Protein AF-A0A173S9I0-F1 (afdb_monomer)

Nearest PDB structures (foldseek):
  3tqy-assembly1_D  TM=3.909E-01  e=3.132E-01  Coxiella burnetii
  5ly5-assembly1_A-2  TM=3.278E-01  e=1.111E-01  Pyrobaculum calidifontis
  6uwr-assembly1_A  TM=1.307E-01  e=4.535E+00  Clostridioides difficile

Mean predicted aligned error: 11.11 Å

Organism: NCBI:txid88431

Structure (mmCIF, N/CA/C/O backbone):
data_AF-A0A173S9I0-F1
#
_entry.id   AF-A0A173S9I0-F1
#
loop_
_atom_site.group_PDB
_atom_site.id
_atom_site.type_symbol
_atom_site.label_atom_id
_atom_site.label_alt_id
_atom_site.label_comp_id
_atom_site.label_asym_id
_atom_site.label_entity_id
_atom_site.label_seq_id
_atom_site.pdbx_PDB_ins_code
_atom_site.Cartn_x
_atom_site.Cartn_y
_atom_site.Cartn_z
_atom_site.occupancy
_atom_site.B_iso_or_equiv
_atom_site.auth_seq_id
_atom_site.auth_comp_id
_atom_site.auth_asym_id
_atom_site.auth_atom_id
_atom_site.pdbx_PDB_model_num
ATOM 1 N N . MET A 1 1 ? -26.833 41.865 70.085 1.00 48.16 1 MET A N 1
ATOM 2 C CA . MET A 1 1 ? -27.370 41.040 68.977 1.00 48.16 1 MET A CA 1
ATOM 3 C C . MET A 1 1 ? -26.954 41.579 67.597 1.00 48.16 1 MET A C 1
ATOM 5 O O . MET A 1 1 ? -27.793 41.794 66.741 1.00 48.16 1 MET A O 1
ATOM 9 N N . LYS A 1 2 ? -25.654 41.830 67.365 1.00 44.09 2 LYS A N 1
ATOM 10 C CA . LYS A 1 2 ? -25.127 42.339 66.074 1.00 44.09 2 LYS A CA 1
ATOM 11 C C . LYS A 1 2 ? -23.978 41.493 65.502 1.00 44.09 2 LYS A C 1
ATOM 13 O O . LYS A 1 2 ? -23.526 41.752 64.401 1.00 44.09 2 LYS A O 1
ATOM 18 N N . LYS A 1 3 ? -23.524 40.472 66.244 1.00 41.34 3 LYS A N 1
ATOM 19 C CA . LYS A 1 3 ? -22.392 39.608 65.867 1.00 41.34 3 LYS A CA 1
ATOM 20 C C . LYS A 1 3 ? -22.813 38.243 65.298 1.00 41.34 3 LYS A C 1
ATOM 22 O O . LYS A 1 3 ? -21.998 37.582 64.679 1.00 41.34 3 LYS A O 1
ATOM 27 N N . ILE A 1 4 ? -24.079 37.844 65.476 1.00 53.06 4 ILE A N 1
ATOM 28 C CA . ILE A 1 4 ? -24.600 36.540 65.017 1.00 53.06 4 ILE A CA 1
ATOM 29 C C . ILE A 1 4 ? -25.140 36.626 63.576 1.00 53.06 4 ILE A C 1
ATOM 31 O O . ILE A 1 4 ? -25.089 35.651 62.838 1.00 53.06 4 ILE A O 1
ATOM 35 N N . ILE A 1 5 ? -25.571 37.814 63.131 1.00 52.12 5 ILE A N 1
ATOM 36 C CA . ILE A 1 5 ? -26.156 38.014 61.792 1.00 52.12 5 ILE A CA 1
ATOM 37 C C . ILE A 1 5 ? -25.090 37.924 60.680 1.00 52.12 5 ILE A C 1
ATOM 39 O O . ILE A 1 5 ? -25.388 37.435 59.596 1.00 52.12 5 ILE A O 1
ATOM 43 N N . CYS A 1 6 ? -23.829 38.294 60.950 1.00 46.66 6 CYS A N 1
ATOM 44 C CA . CYS A 1 6 ? -22.748 38.177 59.957 1.00 46.66 6 CYS A CA 1
ATOM 45 C C . CYS A 1 6 ? -22.329 36.731 59.651 1.00 46.66 6 CYS A C 1
ATOM 47 O O . CYS A 1 6 ? -21.789 36.482 58.580 1.00 46.66 6 CYS A O 1
ATOM 49 N N . LEU A 1 7 ? -22.562 35.782 60.563 1.00 49.12 7 LEU A N 1
ATOM 50 C CA . LEU A 1 7 ? -22.117 34.394 60.387 1.00 49.12 7 LEU A CA 1
ATOM 51 C C . LEU A 1 7 ? -23.042 33.581 59.473 1.00 49.12 7 LEU A C 1
ATOM 53 O O . LEU A 1 7 ? -22.592 32.627 58.854 1.00 49.12 7 LEU A O 1
ATOM 57 N N . ILE A 1 8 ? -24.308 33.983 59.339 1.00 53.00 8 ILE A N 1
ATOM 58 C CA . ILE A 1 8 ? -25.287 33.289 58.488 1.00 53.00 8 ILE A CA 1
ATOM 59 C C . ILE A 1 8 ? -25.140 33.722 57.016 1.00 53.00 8 ILE A C 1
ATOM 61 O O . ILE A 1 8 ? -25.330 32.914 56.113 1.00 53.00 8 ILE A O 1
ATOM 65 N N . LEU A 1 9 ? -24.712 34.965 56.764 1.00 49.78 9 LEU A N 1
ATOM 66 C CA . LEU A 1 9 ? -24.466 35.495 55.414 1.00 49.78 9 LEU A CA 1
ATOM 67 C C . LEU A 1 9 ? -23.198 34.936 54.749 1.00 49.78 9 LEU A C 1
ATOM 69 O O . LEU A 1 9 ? -23.117 34.932 53.525 1.00 49.78 9 LEU A O 1
ATOM 73 N N . LEU A 1 10 ? -22.233 34.427 55.524 1.00 49.97 10 LEU A N 1
ATOM 74 C CA . LEU A 1 10 ? -20.994 33.862 54.976 1.00 49.97 10 LEU A CA 1
ATOM 75 C C . LEU A 1 10 ? -21.151 32.410 54.476 1.00 49.97 10 LEU A C 1
ATOM 77 O O . LEU A 1 10 ? -20.307 31.929 53.727 1.00 49.97 10 LEU A O 1
ATOM 81 N N . CYS A 1 11 ? -22.230 31.717 54.859 1.00 47.91 11 CYS A N 1
ATOM 82 C CA . CYS A 1 11 ? -22.460 30.314 54.493 1.00 47.91 11 CYS A CA 1
ATOM 83 C C . CYS A 1 11 ? -23.139 30.119 53.127 1.00 47.91 11 CYS A C 1
ATOM 85 O O . CYS A 1 11 ? -23.135 29.009 52.607 1.00 47.91 11 CYS A O 1
ATOM 87 N N . ILE A 1 12 ? -23.711 31.169 52.528 1.00 53.19 12 ILE A N 1
ATOM 88 C CA . ILE A 1 12 ? -24.488 31.063 51.276 1.00 53.19 12 ILE A CA 1
ATOM 89 C C . ILE A 1 12 ? -23.574 31.150 50.033 1.00 53.19 12 ILE A C 1
ATOM 91 O O . ILE A 1 12 ? -23.978 30.795 48.932 1.00 53.19 12 ILE A O 1
ATOM 95 N N . CYS A 1 13 ? -22.306 31.546 50.197 1.00 48.56 13 CYS A N 1
ATOM 96 C CA . CYS A 1 13 ? -21.339 31.636 49.095 1.00 48.56 13 CYS A CA 1
ATOM 97 C C . CYS A 1 13 ? -20.591 30.322 48.792 1.00 48.56 13 CYS A C 1
ATOM 99 O O . CYS A 1 13 ? -19.754 30.308 47.896 1.00 48.56 13 CYS A O 1
ATOM 101 N N . LEU A 1 14 ? -20.849 29.233 49.528 1.00 50.66 14 LEU A N 1
ATOM 102 C CA . LEU A 1 14 ? -20.134 27.954 49.362 1.00 50.66 14 LEU A CA 1
ATOM 103 C C . LEU A 1 14 ? -20.943 26.869 48.632 1.00 50.66 14 LEU A C 1
ATOM 105 O O . LEU A 1 14 ? -20.434 25.778 48.399 1.00 50.66 14 LEU A O 1
ATOM 109 N N . THR A 1 15 ? -22.179 27.156 48.224 1.00 57.00 15 THR A N 1
ATOM 110 C CA . THR A 1 15 ? -23.001 26.249 47.409 1.00 57.00 15 THR A CA 1
ATOM 111 C C . THR A 1 15 ? -23.154 26.829 46.009 1.00 57.00 15 THR A C 1
ATOM 113 O O . THR A 1 15 ? -24.183 27.413 45.681 1.00 57.00 15 THR A O 1
ATOM 116 N N . GLY A 1 16 ? -22.108 26.746 45.191 1.00 52.28 16 GLY A N 1
ATOM 117 C CA . GLY A 1 16 ? -22.142 27.396 43.882 1.00 52.28 16 GLY A CA 1
ATOM 118 C C . GLY A 1 16 ? -20.982 27.053 42.966 1.00 52.28 16 GLY A C 1
ATOM 119 O O . GLY A 1 16 ? -20.367 27.963 42.440 1.00 52.28 16 GLY A O 1
ATOM 120 N N . CYS A 1 17 ? -20.675 25.765 42.842 1.00 53.25 17 CYS A N 1
ATOM 121 C CA . CYS A 1 17 ? -20.200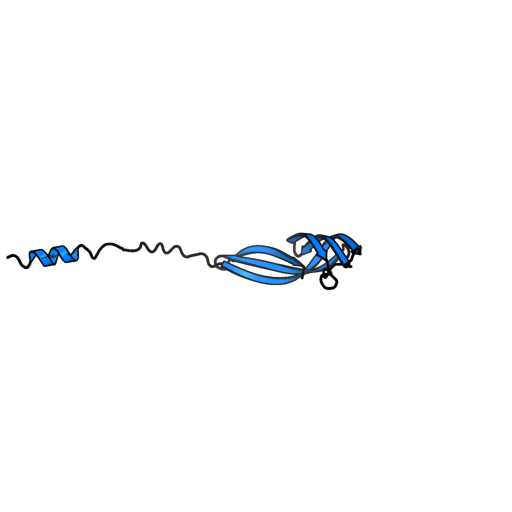 25.100 41.624 1.00 53.25 17 CYS A CA 1
ATOM 122 C C . CYS A 1 17 ? -20.196 23.606 41.955 1.00 53.25 17 CYS A C 1
ATOM 124 O O . CYS A 1 17 ? -19.162 23.006 42.229 1.00 53.25 17 CYS A O 1
ATOM 126 N N . ALA A 1 18 ? -21.386 23.002 42.010 1.00 45.97 18 ALA A N 1
ATOM 127 C CA . ALA A 1 18 ? -21.437 21.602 41.636 1.00 45.97 18 ALA A CA 1
ATOM 128 C C . ALA A 1 18 ? -21.133 21.619 40.140 1.00 45.97 18 ALA A C 1
ATOM 130 O O . ALA A 1 18 ? -22.017 21.940 39.346 1.00 45.97 18 ALA A O 1
ATOM 131 N N . ASP A 1 19 ? -19.870 21.384 39.777 1.00 47.03 19 ASP A N 1
ATOM 132 C CA . ASP A 1 19 ? -19.564 20.952 38.424 1.00 47.03 19 ASP A CA 1
ATOM 133 C C . ASP A 1 19 ? -20.490 19.771 38.184 1.00 47.03 19 ASP A C 1
ATOM 135 O O . ASP A 1 19 ? -20.414 18.736 38.857 1.00 47.03 19 ASP A O 1
ATOM 139 N N . SER A 1 20 ? -21.450 19.967 37.288 1.00 52.09 20 SER A N 1
ATOM 140 C CA . SER A 1 20 ? -22.153 18.865 36.678 1.00 52.09 20 SER A CA 1
ATOM 141 C C . SER A 1 20 ? -21.078 18.072 35.951 1.00 52.09 20 SER A C 1
ATOM 143 O O . SER A 1 20 ? -20.798 18.324 34.781 1.00 52.09 20 SER A O 1
ATOM 145 N N . ASN A 1 21 ? -20.439 17.145 36.664 1.00 48.25 21 ASN A N 1
ATOM 146 C CA . ASN A 1 21 ? -19.705 16.054 36.066 1.00 48.25 21 ASN A CA 1
ATOM 147 C C . ASN A 1 21 ? -20.757 15.249 35.313 1.00 48.25 21 ASN A C 1
ATOM 149 O O . ASN A 1 21 ? -21.301 14.268 35.823 1.00 48.25 21 ASN A O 1
ATOM 153 N N . SER A 1 22 ? -21.073 15.703 34.100 1.00 52.16 22 SER A N 1
ATOM 154 C CA . SER A 1 22 ? -21.554 14.835 33.052 1.00 52.16 22 SER A CA 1
ATOM 155 C C . SER A 1 22 ? -20.470 13.777 32.925 1.00 52.16 22 SER A C 1
ATOM 157 O O . SER A 1 22 ? -19.438 13.972 32.285 1.00 52.16 22 SER A O 1
ATOM 159 N N . THR A 1 23 ? -20.663 12.671 33.630 1.00 56.41 23 THR A N 1
ATOM 160 C CA . THR A 1 23 ? -19.920 11.434 33.435 1.00 56.41 23 THR A CA 1
ATOM 161 C C . THR A 1 23 ? -20.418 10.844 32.122 1.00 56.41 23 THR A C 1
ATOM 163 O O . THR A 1 23 ? -20.959 9.747 32.067 1.00 56.41 23 THR A O 1
ATOM 166 N N . GLU A 1 24 ? -20.278 11.606 31.035 1.00 60.25 24 GLU A N 1
ATOM 167 C CA . GLU A 1 24 ? -20.249 11.004 29.721 1.00 60.25 24 GLU A CA 1
ATOM 168 C C . GLU A 1 24 ? -18.983 10.168 29.726 1.00 60.25 24 GLU A C 1
ATOM 170 O O . GLU A 1 24 ? -17.861 10.673 29.812 1.00 60.25 24 GLU A O 1
ATOM 175 N N . THR A 1 25 ? -19.190 8.860 29.802 1.00 73.56 25 THR A N 1
ATOM 176 C CA . THR A 1 25 ? -18.105 7.898 29.714 1.00 73.56 25 THR A CA 1
ATOM 177 C C . THR A 1 25 ? -17.535 8.104 28.320 1.00 73.56 25 THR A C 1
ATOM 179 O O . THR A 1 25 ? -18.207 7.796 27.342 1.00 73.56 25 THR A O 1
ATOM 182 N N . ARG A 1 26 ? -16.375 8.763 28.213 1.00 80.62 26 ARG A N 1
ATOM 183 C CA . ARG A 1 26 ? -15.743 8.989 26.914 1.00 80.62 26 ARG A CA 1
ATOM 184 C C . ARG A 1 26 ? -15.461 7.633 26.298 1.00 80.62 26 ARG A C 1
ATOM 186 O O . ARG A 1 26 ? -14.902 6.771 26.974 1.00 80.62 26 ARG A O 1
ATOM 193 N N . ASP A 1 27 ? -15.835 7.483 25.037 1.00 89.19 27 ASP A N 1
ATOM 194 C CA . ASP A 1 27 ? -15.544 6.266 24.305 1.00 89.19 27 ASP A CA 1
ATOM 195 C C . ASP A 1 27 ? -14.028 6.014 24.284 1.00 89.19 27 ASP A C 1
ATOM 197 O O . ASP A 1 27 ? -13.233 6.897 23.946 1.00 89.19 27 ASP A O 1
ATOM 201 N N . GLU A 1 28 ? -13.621 4.803 24.654 1.00 93.81 28 GLU A N 1
ATOM 202 C CA . GLU A 1 28 ? -12.240 4.350 24.545 1.00 93.81 28 GLU A CA 1
ATOM 203 C C . GLU A 1 28 ? -11.957 3.979 23.087 1.00 93.81 28 GLU A C 1
ATOM 205 O O . GLU A 1 28 ? -12.545 3.035 22.557 1.00 93.81 28 GLU A O 1
ATOM 210 N N . ILE A 1 29 ? -11.055 4.714 22.433 1.00 96.25 29 ILE A N 1
ATOM 211 C CA . ILE A 1 29 ? -10.631 4.448 21.053 1.00 96.25 29 ILE A CA 1
ATOM 212 C C . ILE A 1 29 ? -9.265 3.761 21.072 1.00 96.25 29 ILE A C 1
ATOM 214 O O . ILE A 1 29 ? -8.319 4.278 21.666 1.00 96.25 29 ILE A O 1
ATOM 218 N N . ARG A 1 30 ? -9.147 2.629 20.375 1.00 97.81 30 ARG A N 1
ATOM 219 C CA . ARG A 1 30 ? -7.892 1.883 20.199 1.00 97.81 30 ARG A CA 1
ATOM 220 C C . ARG A 1 30 ? -7.701 1.504 18.733 1.00 97.81 30 ARG A C 1
ATOM 222 O O . ARG A 1 30 ? -8.675 1.175 18.065 1.00 97.81 30 ARG A O 1
ATOM 229 N N . TYR A 1 31 ? -6.454 1.487 18.275 1.00 97.50 31 TYR A N 1
ATOM 230 C CA . TYR A 1 31 ? -6.073 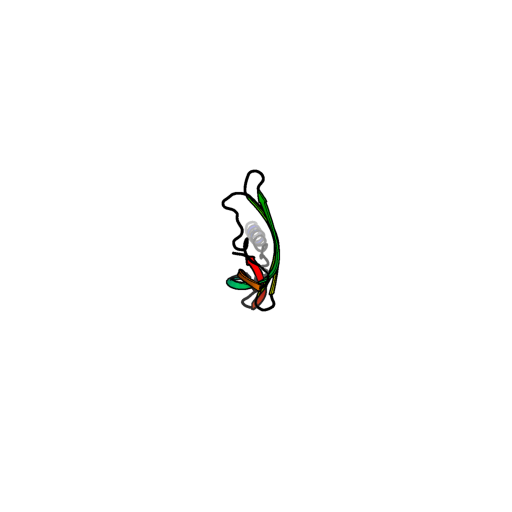0.987 16.954 1.00 97.50 31 TYR A CA 1
ATOM 231 C C . TYR A 1 31 ? -5.150 -0.226 17.087 1.00 97.50 31 TYR A C 1
ATOM 233 O O . TYR A 1 31 ? -4.364 -0.297 18.038 1.00 97.50 31 TYR A O 1
ATOM 241 N N . SER A 1 32 ? -5.247 -1.163 16.152 1.00 97.81 32 SER A N 1
ATOM 242 C CA . SER A 1 32 ? -4.244 -2.206 15.923 1.00 97.81 32 SER A CA 1
ATOM 243 C C . SER A 1 32 ? -3.840 -2.232 14.458 1.00 97.81 32 SER A C 1
ATOM 245 O O . SER A 1 32 ? -4.606 -1.802 13.599 1.00 97.81 32 SER A O 1
ATOM 247 N N . TYR A 1 33 ? -2.633 -2.732 14.215 1.00 97.31 33 TYR A N 1
ATOM 248 C CA . TYR A 1 33 ? -1.980 -2.737 12.914 1.00 97.31 33 TYR A CA 1
ATOM 249 C C . TYR A 1 33 ? -1.438 -4.140 12.653 1.00 97.31 33 TYR A C 1
ATOM 251 O O . TYR A 1 33 ? -0.856 -4.753 13.557 1.00 97.31 33 TYR A O 1
ATOM 259 N N . GLU A 1 34 ? -1.643 -4.648 11.446 1.00 97.00 34 GLU A N 1
ATOM 260 C CA . GLU A 1 34 ? -1.044 -5.889 10.960 1.00 97.00 34 GLU A CA 1
ATOM 261 C C . GLU A 1 34 ? -0.484 -5.677 9.554 1.00 97.00 34 GLU A C 1
ATOM 263 O O . GLU A 1 34 ? -1.083 -4.965 8.755 1.00 97.00 34 GLU A O 1
ATOM 268 N N . ASN A 1 35 ? 0.640 -6.321 9.242 1.00 97.75 35 ASN A N 1
ATOM 269 C CA . ASN A 1 35 ? 1.146 -6.366 7.874 1.00 97.75 35 ASN A CA 1
ATOM 270 C C . ASN A 1 35 ? 0.611 -7.619 7.189 1.00 97.75 35 ASN A C 1
ATOM 272 O O . ASN A 1 35 ? 0.670 -8.711 7.763 1.00 97.75 35 ASN A O 1
ATOM 276 N N . ALA A 1 36 ? 0.118 -7.462 5.967 1.00 97.75 36 ALA A N 1
ATOM 277 C CA . ALA A 1 36 ? -0.479 -8.535 5.192 1.00 97.75 36 ALA A CA 1
ATOM 278 C C . ALA A 1 36 ? -0.038 -8.500 3.728 1.00 97.75 36 ALA A C 1
ATOM 280 O O . ALA A 1 36 ? 0.267 -7.445 3.179 1.00 97.75 36 ALA A O 1
ATOM 281 N N . ASP A 1 37 ? -0.050 -9.667 3.092 1.00 98.25 37 ASP A N 1
ATOM 282 C CA . ASP A 1 37 ? 0.234 -9.826 1.669 1.00 98.25 37 ASP A CA 1
ATOM 283 C C . ASP A 1 37 ? -1.051 -9.575 0.860 1.00 98.25 37 ASP A C 1
ATOM 285 O O . ASP A 1 37 ? -1.961 -10.411 0.834 1.00 98.25 37 ASP A O 1
ATOM 289 N N . ALA A 1 38 ? -1.146 -8.408 0.220 1.00 98.31 38 ALA A N 1
ATOM 290 C CA . ALA A 1 38 ? -2.257 -8.024 -0.649 1.00 98.31 38 ALA A CA 1
ATOM 291 C C . ALA A 1 38 ? -1.923 -8.256 -2.123 1.00 98.31 38 ALA A C 1
ATOM 293 O O . ALA A 1 38 ? -0.777 -8.125 -2.545 1.00 98.31 38 ALA A O 1
ATOM 294 N N . VAL A 1 39 ? -2.940 -8.537 -2.938 1.00 98.69 39 VAL A N 1
ATOM 295 C CA . VAL A 1 39 ? -2.770 -8.756 -4.380 1.00 98.69 39 VAL A CA 1
ATOM 296 C C . VAL A 1 39 ? -2.979 -7.451 -5.136 1.00 98.69 39 VAL A C 1
ATOM 298 O O . VAL A 1 39 ? -4.009 -6.797 -4.974 1.00 98.69 39 VAL A O 1
ATOM 301 N N . ILE A 1 40 ? -2.056 -7.105 -6.034 1.00 98.75 40 ILE A N 1
ATOM 302 C CA . ILE A 1 40 ? -2.232 -5.989 -6.969 1.00 98.75 40 ILE A CA 1
ATOM 303 C C . ILE A 1 40 ? -3.316 -6.347 -7.985 1.00 98.75 40 ILE A C 1
ATOM 305 O O . ILE A 1 40 ? -3.141 -7.237 -8.823 1.00 98.75 40 ILE A O 1
ATOM 309 N N . THR A 1 41 ? -4.427 -5.619 -7.981 1.00 98.69 41 THR A N 1
ATOM 310 C CA . THR A 1 41 ? -5.521 -5.810 -8.947 1.00 98.69 41 THR A CA 1
ATOM 311 C C . THR A 1 41 ? -5.434 -4.857 -10.135 1.00 98.69 41 THR A C 1
ATOM 313 O O . THR A 1 41 ? -5.979 -5.159 -11.210 1.00 98.69 41 THR A O 1
ATOM 316 N N . TYR A 1 42 ? -4.694 -3.758 -9.983 1.00 98.69 42 TYR A N 1
ATOM 317 C CA . TYR A 1 42 ? -4.365 -2.799 -11.031 1.00 98.69 42 TYR A CA 1
ATOM 318 C C . TYR A 1 42 ? -3.061 -2.063 -10.702 1.00 98.69 42 TYR A C 1
ATOM 320 O O . TYR A 1 42 ? -2.825 -1.725 -9.547 1.00 98.69 42 TYR A O 1
ATOM 328 N N . ILE A 1 43 ? -2.240 -1.802 -11.720 1.00 98.44 43 ILE A N 1
ATOM 329 C CA . ILE A 1 43 ? -1.076 -0.919 -11.622 1.00 98.44 43 ILE A CA 1
ATOM 330 C C . ILE A 1 43 ? -0.788 -0.289 -12.994 1.00 98.44 43 ILE A C 1
ATOM 332 O O . ILE A 1 43 ? -0.653 -1.009 -13.987 1.00 98.44 43 ILE A O 1
ATOM 336 N N . ASP A 1 44 ? -0.698 1.040 -13.053 1.00 98.50 44 ASP A N 1
ATOM 337 C CA . ASP A 1 44 ? -0.037 1.790 -14.133 1.00 98.50 44 ASP A CA 1
ATOM 338 C C . ASP A 1 44 ? 1.207 2.443 -13.532 1.00 98.50 44 ASP A C 1
ATOM 340 O O . ASP A 1 44 ? 1.093 3.283 -12.647 1.00 98.50 44 ASP A O 1
ATOM 344 N N . MET A 1 45 ? 2.395 2.036 -13.980 1.00 97.88 45 MET A N 1
ATOM 345 C CA . MET A 1 45 ? 3.678 2.511 -13.462 1.00 97.88 45 MET A CA 1
ATOM 346 C C . MET A 1 45 ? 4.468 3.180 -14.581 1.00 97.88 45 MET A C 1
ATOM 348 O O . MET A 1 45 ? 4.798 2.565 -15.599 1.00 97.88 45 MET A O 1
ATOM 352 N N . ARG A 1 46 ? 4.843 4.442 -14.371 1.00 97.50 46 ARG A N 1
ATOM 353 C CA . ARG A 1 46 ? 5.663 5.220 -15.303 1.00 97.50 46 ARG A CA 1
ATOM 354 C C . ARG A 1 46 ? 7.001 5.536 -14.676 1.00 97.50 46 ARG A C 1
ATOM 356 O O . ARG A 1 46 ? 7.073 6.204 -13.649 1.00 97.50 46 ARG A O 1
ATOM 363 N N . LYS A 1 47 ? 8.067 5.122 -15.358 1.00 96.12 47 LYS A N 1
ATOM 364 C CA . LYS A 1 47 ? 9.451 5.409 -14.977 1.00 96.12 47 LYS A CA 1
ATOM 365 C C . LYS A 1 47 ? 10.108 6.276 -16.040 1.00 96.12 47 LYS A C 1
ATOM 367 O O . LYS A 1 47 ? 10.043 5.959 -17.228 1.00 96.12 47 LYS A O 1
ATOM 372 N N . TRP A 1 48 ? 10.761 7.359 -15.633 1.00 97.12 48 TRP A N 1
ATOM 373 C CA . TRP A 1 48 ? 11.576 8.153 -16.552 1.00 97.12 48 TRP A CA 1
ATOM 374 C C . TRP A 1 48 ? 12.757 8.810 -15.850 1.00 97.12 48 TRP A C 1
ATOM 376 O O . TRP A 1 48 ? 12.788 8.986 -14.632 1.00 97.12 48 TRP A O 1
ATOM 386 N N . PHE A 1 49 ? 13.748 9.193 -16.650 1.00 96.12 49 PHE A N 1
ATOM 387 C CA . PHE A 1 49 ? 14.909 9.935 -16.188 1.00 96.12 49 PHE A CA 1
ATOM 388 C C . PHE A 1 49 ? 14.913 11.328 -16.815 1.00 96.12 49 PHE A C 1
ATOM 390 O O . PHE A 1 49 ? 14.742 11.473 -18.024 1.00 96.12 49 PHE A O 1
ATOM 397 N N . ALA A 1 50 ? 15.128 12.352 -15.991 1.00 88.19 50 ALA A N 1
ATOM 398 C CA . ALA A 1 50 ? 15.362 13.719 -16.463 1.00 88.19 50 ALA A CA 1
ATOM 399 C C . ALA A 1 50 ? 16.680 14.276 -15.903 1.00 88.19 50 ALA A C 1
ATOM 401 O O . ALA A 1 50 ? 17.571 14.652 -16.655 1.00 88.19 50 ALA A O 1
ATOM 402 N N . TYR A 1 51 ? 16.807 14.280 -14.573 1.00 93.31 51 TYR A N 1
ATOM 403 C CA . TYR A 1 51 ? 18.025 14.646 -13.827 1.00 93.31 51 TYR A CA 1
ATOM 404 C C . TYR A 1 51 ? 18.249 13.696 -12.641 1.00 93.31 51 TYR A C 1
ATOM 406 O O . TYR A 1 51 ? 19.373 13.328 -12.320 1.00 93.31 51 TYR A O 1
ATOM 414 N N . VAL A 1 52 ? 17.147 13.257 -12.032 1.00 96.88 52 VAL A N 1
ATOM 415 C CA . VAL A 1 52 ? 17.063 12.128 -11.102 1.00 96.88 52 VAL A CA 1
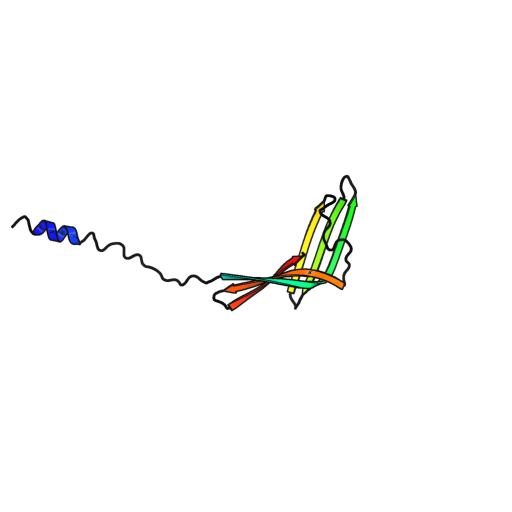ATOM 416 C C . VAL A 1 52 ? 16.005 11.144 -11.613 1.00 96.88 52 VAL A C 1
ATOM 418 O O . VAL A 1 52 ? 15.151 11.569 -12.407 1.00 96.88 52 VAL A O 1
ATOM 421 N N . PRO A 1 53 ? 16.030 9.873 -11.170 1.00 97.19 53 PRO A N 1
ATOM 422 C CA . PRO A 1 53 ? 14.945 8.930 -11.417 1.00 97.19 53 PRO A CA 1
ATOM 423 C C . PRO A 1 53 ? 13.598 9.477 -10.935 1.00 97.19 53 PRO A C 1
ATOM 425 O O . PRO A 1 53 ? 13.532 10.195 -9.927 1.00 97.19 53 PRO A O 1
ATOM 428 N N . ARG A 1 54 ? 12.546 9.172 -11.692 1.00 97.69 54 ARG A N 1
ATOM 429 C CA . ARG A 1 54 ? 11.160 9.555 -11.430 1.00 97.69 54 ARG A CA 1
ATOM 430 C C . ARG A 1 54 ? 10.274 8.326 -11.575 1.00 97.69 54 ARG A C 1
ATOM 432 O O . ARG A 1 54 ? 10.442 7.574 -12.538 1.00 97.69 54 ARG A O 1
ATOM 439 N N . TRP A 1 55 ? 9.321 8.203 -10.664 1.00 97.81 55 TRP A N 1
ATOM 440 C CA . TRP A 1 55 ? 8.244 7.225 -10.704 1.00 97.81 55 TRP A CA 1
ATOM 441 C C . TRP A 1 55 ? 6.928 7.968 -10.521 1.00 97.81 55 TRP A C 1
ATOM 443 O O . TRP A 1 55 ? 6.851 8.912 -9.736 1.00 97.81 55 TRP A O 1
ATOM 453 N N . GLN A 1 56 ? 5.916 7.553 -11.261 1.00 98.19 56 GLN A N 1
ATOM 454 C CA . GLN A 1 56 ? 4.531 7.952 -11.061 1.00 98.19 56 GLN A CA 1
ATOM 455 C C . GLN A 1 56 ? 3.684 6.704 -11.213 1.00 98.19 56 GLN A C 1
ATOM 457 O O . GLN A 1 56 ? 3.942 5.916 -12.131 1.00 98.19 56 GLN A O 1
ATOM 462 N N . TRP A 1 57 ? 2.704 6.532 -10.339 1.00 98.31 57 TRP A N 1
ATOM 463 C CA . TRP A 1 57 ? 1.886 5.337 -10.340 1.00 98.31 57 TRP A CA 1
ATOM 464 C C . TRP A 1 57 ? 0.440 5.605 -9.969 1.00 98.31 57 TRP A C 1
ATOM 466 O O . TRP A 1 57 ? 0.144 6.506 -9.199 1.00 98.31 57 TRP A O 1
ATOM 476 N N . GLU A 1 58 ? -0.428 4.753 -10.500 1.00 98.62 58 GLU A N 1
ATOM 477 C CA . GLU A 1 58 ? -1.771 4.505 -9.993 1.00 98.62 58 GLU A CA 1
ATOM 478 C C . GLU A 1 58 ? -1.833 3.008 -9.669 1.00 98.62 58 GLU A C 1
ATOM 480 O O . GLU A 1 58 ? -1.585 2.176 -10.547 1.00 98.62 58 GLU A O 1
ATOM 485 N N . ILE A 1 59 ? -2.112 2.645 -8.420 1.00 98.69 59 ILE A N 1
ATOM 486 C CA . ILE A 1 59 ? -2.104 1.261 -7.938 1.00 98.69 59 ILE A CA 1
ATOM 487 C C . ILE A 1 59 ? -3.387 0.952 -7.172 1.00 98.69 59 ILE A C 1
ATOM 489 O O . ILE A 1 59 ? -3.884 1.777 -6.410 1.00 98.69 59 ILE A O 1
ATOM 493 N N . LYS A 1 60 ? -3.925 -0.256 -7.372 1.00 98.69 60 LYS A N 1
ATOM 494 C CA . LYS A 1 60 ? -5.016 -0.815 -6.567 1.00 98.69 60 LYS A CA 1
ATOM 495 C C . LYS A 1 60 ? -4.628 -2.185 -6.054 1.00 98.69 60 LYS A C 1
ATOM 497 O O . LYS A 1 60 ? -4.151 -3.025 -6.825 1.00 98.69 60 LYS A O 1
ATOM 502 N N . VAL A 1 61 ? -4.875 -2.417 -4.774 1.00 98.62 61 VAL A N 1
ATOM 503 C CA . VAL A 1 61 ? -4.589 -3.686 -4.103 1.00 98.62 61 VAL A CA 1
ATOM 504 C C . VAL A 1 61 ? -5.818 -4.183 -3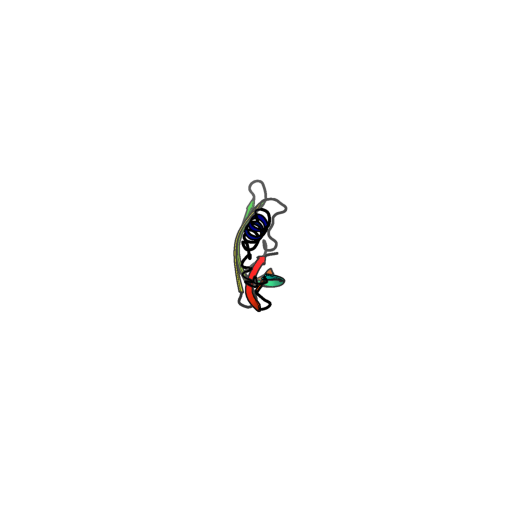.361 1.00 98.62 61 VAL A C 1
ATOM 506 O O . VAL A 1 61 ? -6.638 -3.392 -2.886 1.00 98.62 61 VAL A O 1
ATOM 509 N N . GLU A 1 62 ? -5.948 -5.503 -3.273 1.00 98.62 62 GLU A N 1
ATOM 510 C CA . GLU A 1 62 ? -7.025 -6.165 -2.548 1.00 98.62 62 GLU A CA 1
ATOM 511 C C . GLU A 1 62 ? -6.478 -7.172 -1.537 1.00 98.62 62 GLU A C 1
ATOM 513 O O . GLU A 1 62 ? -5.589 -7.973 -1.840 1.00 98.62 62 GLU A O 1
ATOM 518 N N . TYR A 1 63 ? -7.057 -7.155 -0.339 1.00 98.25 63 TYR A N 1
ATOM 519 C CA . TYR A 1 63 ? -6.777 -8.114 0.726 1.00 98.25 63 TYR A CA 1
ATOM 520 C C . TYR A 1 63 ? -8.039 -8.350 1.551 1.00 98.25 63 TYR A C 1
ATOM 522 O O . TYR A 1 63 ? -8.636 -7.403 2.049 1.00 98.25 63 TYR A O 1
ATOM 530 N N . ASP A 1 64 ? -8.458 -9.610 1.684 1.00 97.06 64 ASP A N 1
ATOM 531 C CA . ASP A 1 64 ? -9.602 -10.018 2.519 1.00 97.06 64 ASP A CA 1
ATOM 532 C C . ASP A 1 64 ? -10.888 -9.183 2.298 1.00 97.06 64 ASP A C 1
ATOM 534 O O . ASP A 1 64 ? -11.579 -8.775 3.230 1.00 97.06 64 ASP A O 1
ATOM 538 N N . GLY A 1 65 ? -11.192 -8.872 1.032 1.00 97.25 65 GLY A N 1
ATOM 539 C CA . GLY A 1 65 ? -12.351 -8.058 0.643 1.00 97.25 65 GLY A CA 1
ATOM 540 C C . GLY A 1 65 ? -12.196 -6.547 0.862 1.00 97.25 65 GLY A C 1
ATOM 541 O O . GLY A 1 65 ? -13.117 -5.799 0.535 1.00 97.25 65 GLY A O 1
ATOM 542 N N . LEU A 1 66 ? -11.053 -6.091 1.380 1.00 98.06 66 LEU A N 1
ATOM 543 C CA . LEU A 1 66 ? -10.663 -4.684 1.441 1.00 98.06 66 LEU A CA 1
ATOM 544 C C . LEU A 1 66 ? -10.009 -4.267 0.125 1.00 98.06 66 LEU A C 1
ATOM 546 O O . LEU A 1 66 ? -9.320 -5.063 -0.515 1.00 98.06 66 LEU A O 1
ATOM 550 N N . THR A 1 67 ? -10.177 -2.999 -0.235 1.00 98.19 67 THR A N 1
ATOM 551 C CA . THR A 1 67 ? -9.541 -2.385 -1.403 1.00 98.19 67 THR A CA 1
ATOM 552 C C . THR A 1 67 ? -8.811 -1.124 -0.972 1.00 98.19 67 THR A C 1
ATOM 554 O O . THR A 1 67 ? -9.348 -0.330 -0.200 1.00 98.19 67 THR A O 1
ATOM 557 N N . TYR A 1 68 ? -7.611 -0.933 -1.505 1.00 98.38 68 TYR A N 1
ATOM 558 C CA . TYR A 1 68 ? -6.840 0.298 -1.384 1.00 98.38 68 TYR A CA 1
ATOM 559 C C . TYR A 1 68 ? -6.438 0.786 -2.767 1.00 98.38 68 TYR A C 1
ATOM 561 O O . TYR A 1 68 ? -6.138 -0.023 -3.645 1.00 98.38 68 TYR A O 1
ATOM 569 N N . GLU A 1 69 ? -6.471 2.100 -2.951 1.00 98.38 69 GLU A N 1
ATOM 570 C CA . GLU A 1 69 ? -6.132 2.777 -4.195 1.00 98.38 69 GLU A CA 1
ATOM 571 C C . GLU A 1 69 ? -5.259 3.987 -3.884 1.00 98.38 69 GLU A C 1
ATOM 573 O O . GLU A 1 69 ? -5.575 4.772 -2.988 1.00 98.38 69 GLU A O 1
ATOM 578 N N . GLU A 1 70 ? -4.181 4.131 -4.643 1.00 97.81 70 GLU A N 1
ATOM 579 C CA . GLU A 1 70 ? -3.229 5.226 -4.518 1.00 97.81 70 GLU A CA 1
ATOM 580 C C . GLU A 1 70 ? -2.820 5.723 -5.908 1.00 97.81 70 GLU A C 1
ATOM 582 O O . GLU A 1 70 ? -2.562 4.925 -6.810 1.00 97.81 70 GLU A O 1
ATOM 587 N N . ASP A 1 71 ? -2.760 7.047 -6.061 1.00 98.19 71 ASP A N 1
ATOM 588 C CA . ASP A 1 71 ? -2.185 7.759 -7.207 1.00 98.19 71 ASP A CA 1
ATOM 589 C C . ASP A 1 71 ? -1.141 8.732 -6.654 1.00 98.19 71 ASP A C 1
ATOM 591 O O . ASP A 1 71 ? -1.496 9.711 -5.986 1.00 98.19 71 ASP A O 1
ATOM 595 N N . ASP A 1 72 ? 0.138 8.421 -6.860 1.00 98.06 72 ASP A N 1
ATOM 596 C CA . ASP A 1 72 ? 1.241 9.199 -6.299 1.00 98.06 72 ASP A CA 1
ATOM 597 C C . ASP A 1 72 ? 2.494 9.179 -7.195 1.00 98.06 72 ASP A C 1
ATOM 599 O O . ASP A 1 72 ? 2.549 8.582 -8.280 1.00 98.06 72 ASP A O 1
ATOM 603 N N . TYR A 1 73 ? 3.518 9.921 -6.779 1.00 97.50 73 TYR A N 1
ATOM 604 C CA . TYR A 1 73 ? 4.780 10.054 -7.478 1.00 97.50 73 TYR A CA 1
ATOM 605 C C . TYR A 1 73 ? 5.962 10.152 -6.514 1.00 97.50 73 TYR A C 1
ATOM 607 O O . TYR A 1 73 ? 5.911 10.761 -5.449 1.00 97.50 73 TYR A O 1
ATOM 615 N N . ALA A 1 74 ? 7.111 9.661 -6.966 1.00 97.19 74 ALA A N 1
ATOM 616 C CA . ALA A 1 74 ? 8.367 9.794 -6.249 1.00 97.19 74 ALA A CA 1
ATOM 617 C C . ALA A 1 74 ? 9.505 10.220 -7.171 1.00 97.19 74 ALA A C 1
ATOM 619 O O . ALA A 1 74 ? 9.477 10.089 -8.400 1.00 97.19 74 ALA A O 1
ATOM 620 N N . SER A 1 75 ? 10.548 10.785 -6.567 1.00 96.88 75 SER A N 1
ATOM 621 C CA . SER A 1 75 ? 11.743 11.184 -7.299 1.00 96.88 75 SER A CA 1
ATOM 622 C C . SER A 1 75 ? 12.990 11.128 -6.449 1.00 96.88 75 SER A C 1
ATOM 624 O O . SER A 1 75 ? 12.939 11.444 -5.265 1.00 96.88 75 SER A O 1
ATOM 626 N N . GLY A 1 76 ? 14.119 10.817 -7.078 1.00 96.31 76 GLY A N 1
ATOM 627 C CA . GLY A 1 76 ? 15.400 10.677 -6.390 1.00 96.31 76 GLY A CA 1
ATOM 628 C C . GLY A 1 76 ? 15.805 9.219 -6.223 1.00 96.31 76 GLY A C 1
ATOM 629 O O . GLY A 1 76 ? 14.975 8.330 -6.127 1.00 96.31 76 GLY A O 1
ATOM 630 N N . MET A 1 77 ? 17.110 8.969 -6.185 1.00 90.81 77 MET A N 1
ATOM 631 C CA . MET A 1 77 ? 17.669 7.615 -6.286 1.00 90.81 77 MET A CA 1
ATOM 632 C C . MET A 1 77 ? 17.289 6.670 -5.132 1.00 90.81 77 MET A C 1
ATOM 634 O O . MET A 1 77 ? 17.436 5.467 -5.280 1.00 90.81 77 MET A O 1
ATOM 638 N N . MET A 1 78 ? 16.816 7.209 -4.005 1.00 94.31 78 MET A N 1
ATOM 639 C CA . MET A 1 78 ? 16.444 6.449 -2.802 1.00 94.31 78 MET A CA 1
ATOM 640 C C . MET A 1 7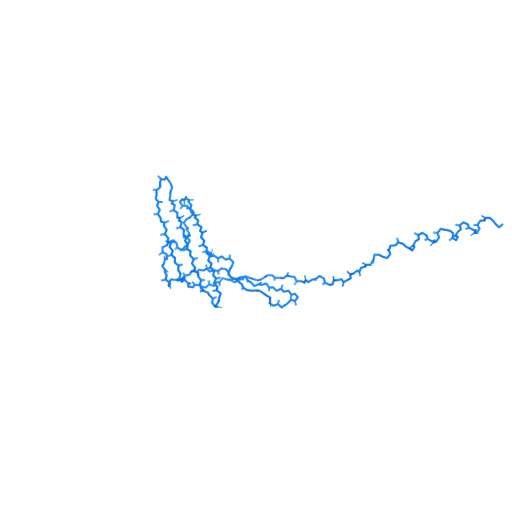8 ? 14.927 6.353 -2.589 1.00 94.31 78 MET A C 1
ATOM 642 O O . MET A 1 78 ? 14.503 5.876 -1.546 1.00 94.31 78 MET A O 1
ATOM 646 N N . ASN A 1 79 ? 14.127 6.839 -3.542 1.00 95.56 79 ASN A N 1
ATOM 647 C CA . ASN A 1 79 ? 12.672 6.936 -3.414 1.00 95.56 79 ASN A CA 1
ATOM 648 C C . ASN A 1 79 ? 11.957 6.056 -4.451 1.00 95.56 79 ASN A C 1
ATOM 650 O O . ASN A 1 79 ? 10.879 6.406 -4.920 1.00 95.56 79 ASN A O 1
ATOM 654 N N . GLU A 1 80 ? 12.587 4.962 -4.873 1.00 95.69 80 GLU A N 1
ATOM 655 C CA . GLU A 1 80 ? 11.897 3.953 -5.673 1.00 95.69 80 GLU A CA 1
ATOM 656 C C . GLU A 1 80 ? 10.827 3.277 -4.800 1.00 95.69 80 GLU A C 1
ATOM 658 O O . GLU A 1 80 ? 11.179 2.807 -3.714 1.00 95.69 80 GLU A O 1
ATOM 663 N N . PRO A 1 81 ? 9.548 3.229 -5.221 1.00 96.25 81 PRO A N 1
ATOM 664 C CA . PRO A 1 81 ? 8.534 2.502 -4.466 1.00 96.25 81 PRO A CA 1
ATOM 665 C C . PRO A 1 81 ? 8.850 1.001 -4.451 1.00 96.25 81 PRO A C 1
ATOM 667 O O . PRO A 1 81 ? 9.362 0.458 -5.432 1.00 96.25 81 PRO A O 1
ATOM 670 N N . SER A 1 82 ? 8.514 0.308 -3.361 1.00 95.50 82 SER A N 1
ATOM 671 C CA . SER A 1 82 ? 8.795 -1.128 -3.178 1.00 95.50 82 SER A CA 1
ATOM 672 C C . SER A 1 82 ? 8.194 -2.009 -4.288 1.00 95.50 82 SER A C 1
ATOM 674 O O . SER A 1 82 ? 8.750 -3.052 -4.630 1.00 95.50 82 SER A O 1
ATOM 676 N N . PHE A 1 83 ? 7.107 -1.548 -4.910 1.00 97.00 83 PHE A N 1
ATOM 677 C CA . PHE A 1 83 ? 6.360 -2.203 -5.989 1.00 97.00 83 PHE A CA 1
ATOM 678 C C . PHE A 1 83 ? 6.711 -1.695 -7.400 1.00 97.00 83 PHE A C 1
ATOM 680 O O . PHE A 1 83 ? 5.972 -1.935 -8.357 1.00 97.00 83 PHE A O 1
ATOM 687 N N . ALA A 1 84 ? 7.822 -0.971 -7.574 1.00 96.38 84 ALA A N 1
ATOM 688 C CA . ALA A 1 84 ? 8.155 -0.330 -8.847 1.00 96.38 84 ALA A CA 1
ATOM 689 C C . ALA A 1 84 ? 8.252 -1.302 -10.038 1.00 96.38 84 ALA A C 1
ATOM 691 O O . ALA A 1 84 ? 8.026 -0.890 -11.175 1.00 96.38 84 ALA A O 1
ATOM 692 N N . ASP A 1 85 ? 8.647 -2.554 -9.807 1.00 96.62 85 ASP A N 1
ATOM 693 C CA . ASP A 1 85 ? 8.781 -3.594 -10.841 1.00 96.62 85 ASP A CA 1
ATOM 694 C C . ASP A 1 85 ? 7.641 -4.625 -10.814 1.00 96.62 85 ASP A C 1
ATOM 696 O O . ASP A 1 85 ? 7.699 -5.632 -11.522 1.00 96.62 85 ASP A O 1
ATOM 700 N N . SER A 1 86 ? 6.608 -4.387 -10.007 1.00 97.75 86 SER A N 1
ATOM 701 C CA . SER A 1 86 ? 5.473 -5.291 -9.875 1.00 97.75 86 SER A CA 1
ATOM 702 C C . SER A 1 86 ? 4.483 -5.147 -11.030 1.00 97.75 86 SER A C 1
ATOM 704 O O . SER A 1 86 ? 4.386 -4.117 -11.701 1.00 97.75 86 SER A O 1
ATOM 706 N N . GLN A 1 87 ? 3.697 -6.194 -11.237 1.00 98.25 87 GLN A N 1
ATOM 707 C CA . GLN A 1 87 ? 2.593 -6.241 -12.188 1.00 98.25 87 GLN A CA 1
ATOM 708 C C . GLN A 1 87 ? 1.304 -6.689 -11.497 1.00 98.25 87 GLN A C 1
ATOM 710 O O . GLN A 1 87 ? 1.297 -7.211 -10.383 1.00 98.25 87 GLN A O 1
ATOM 715 N N . LYS A 1 88 ? 0.178 -6.516 -12.191 1.00 98.50 88 LYS A N 1
ATOM 716 C CA . LYS A 1 88 ? -1.106 -7.059 -11.744 1.00 98.50 88 LYS A CA 1
ATOM 717 C C . LYS A 1 88 ? -0.985 -8.561 -11.450 1.00 98.50 88 LYS A C 1
ATOM 719 O O . LYS A 1 88 ? -0.559 -9.326 -12.313 1.00 98.50 88 LYS A O 1
ATOM 724 N N . GLY A 1 89 ? -1.459 -8.972 -10.278 1.00 98.44 89 GLY A N 1
ATOM 725 C CA . GLY A 1 89 ? -1.406 -10.345 -9.780 1.00 98.44 89 GLY A CA 1
ATOM 726 C C . GLY A 1 89 ? -0.231 -10.627 -8.843 1.00 98.44 89 GLY A C 1
ATOM 727 O O . GLY A 1 89 ? -0.273 -11.643 -8.152 1.00 98.44 89 GLY A O 1
ATOM 728 N N . ASP A 1 90 ? 0.770 -9.745 -8.782 1.00 98.56 90 ASP A N 1
ATOM 729 C CA . ASP A 1 90 ? 1.835 -9.838 -7.784 1.00 98.56 90 ASP A CA 1
ATOM 730 C C . ASP A 1 90 ? 1.315 -9.460 -6.389 1.00 98.56 90 ASP A C 1
ATOM 732 O O . ASP A 1 90 ? 0.261 -8.832 -6.241 1.00 98.56 90 ASP A O 1
ATOM 736 N N 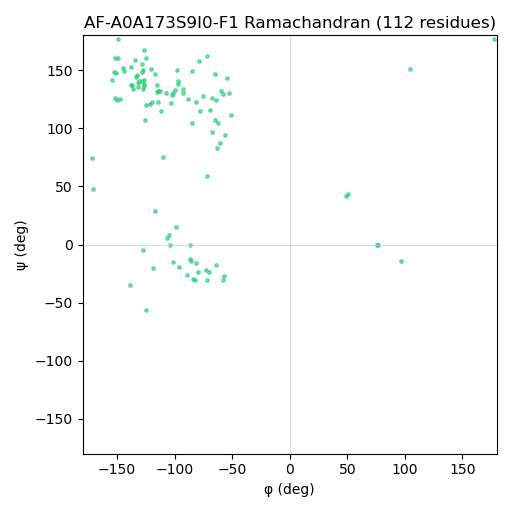. SER A 1 91 ? 2.073 -9.854 -5.365 1.00 98.06 91 SER A N 1
ATOM 737 C CA . SER A 1 91 ? 1.795 -9.526 -3.968 1.00 98.06 91 SER A CA 1
ATOM 738 C C . SER A 1 91 ? 2.610 -8.318 -3.517 1.00 98.06 91 SER A C 1
ATOM 740 O O . SER A 1 91 ? 3.794 -8.229 -3.847 1.00 98.06 91 SER A O 1
ATOM 742 N N . VAL A 1 92 ? 2.009 -7.441 -2.713 1.00 98.19 92 VAL A N 1
ATOM 743 C CA . VAL A 1 92 ? 2.700 -6.367 -1.981 1.00 98.19 92 VAL A CA 1
ATOM 744 C C . VAL A 1 92 ? 2.337 -6.438 -0.507 1.00 98.19 92 VAL A C 1
ATOM 746 O O . VAL A 1 92 ? 1.228 -6.847 -0.158 1.00 98.19 92 VAL A O 1
ATOM 749 N N . THR A 1 93 ? 3.254 -6.014 0.352 1.00 98.25 93 THR A N 1
ATOM 750 C CA . THR A 1 93 ? 2.962 -5.866 1.776 1.00 98.25 93 THR A CA 1
ATOM 751 C C . THR A 1 93 ? 2.123 -4.614 1.983 1.00 98.25 93 THR A C 1
ATOM 753 O O . THR A 1 93 ? 2.501 -3.533 1.537 1.00 98.25 93 THR A O 1
ATOM 756 N N . VAL A 1 94 ? 1.000 -4.750 2.675 1.00 98.38 94 VAL A N 1
ATOM 757 C CA . VAL A 1 94 ? 0.160 -3.629 3.100 1.00 98.38 94 VAL A CA 1
ATOM 758 C C . VAL A 1 94 ? 0.024 -3.608 4.610 1.00 98.38 94 VAL A C 1
ATOM 760 O O . VAL A 1 94 ? 0.022 -4.662 5.248 1.00 98.38 94 VAL A O 1
ATOM 763 N N . GLU A 1 95 ? -0.159 -2.420 5.170 1.00 98.44 95 GLU A N 1
ATOM 764 C CA . GLU A 1 95 ? -0.585 -2.260 6.555 1.00 98.44 95 GLU A CA 1
ATOM 765 C C . GLU A 1 95 ? -2.121 -2.253 6.610 1.00 98.44 95 GLU A C 1
ATOM 767 O O . GLU A 1 95 ? -2.793 -1.477 5.927 1.00 98.44 95 GLU A O 1
ATOM 772 N N . VAL A 1 96 ? -2.698 -3.134 7.422 1.00 98.38 96 VAL A N 1
ATOM 773 C CA . VAL A 1 96 ? -4.129 -3.171 7.728 1.00 98.38 96 VAL A CA 1
ATOM 774 C C . VAL A 1 96 ? -4.334 -2.579 9.111 1.00 98.38 96 VAL A C 1
ATOM 776 O O . VAL A 1 96 ? -3.809 -3.075 10.109 1.00 98.38 96 VAL A O 1
ATOM 779 N N . THR A 1 97 ? -5.139 -1.525 9.169 1.00 98.50 97 THR A N 1
ATOM 780 C CA . THR A 1 97 ? -5.519 -0.850 10.403 1.00 98.50 97 THR A CA 1
ATOM 781 C C . THR A 1 97 ? -6.920 -1.269 10.822 1.00 98.50 97 THR A C 1
ATOM 783 O O . THR A 1 97 ? -7.881 -1.181 10.056 1.00 98.50 97 THR A O 1
ATOM 786 N N . GLU A 1 98 ? -7.058 -1.660 12.083 1.00 98.50 98 GLU A N 1
ATOM 787 C CA . GLU A 1 98 ? -8.337 -1.925 12.729 1.00 98.50 98 GLU A CA 1
ATOM 788 C C . GLU A 1 98 ? -8.615 -0.889 13.813 1.00 98.50 98 GLU A C 1
ATOM 790 O O . GLU A 1 98 ? -7.779 -0.624 14.682 1.00 98.50 98 GLU A O 1
ATOM 795 N N . LYS A 1 99 ? -9.825 -0.331 13.805 1.00 98.12 99 LYS A N 1
ATOM 796 C CA . LYS A 1 99 ? -10.286 0.633 14.802 1.00 98.12 99 LYS A CA 1
ATOM 797 C C . LYS A 1 99 ? -11.297 -0.004 15.736 1.00 98.12 99 LYS A C 1
ATOM 799 O O . LYS A 1 99 ? -12.325 -0.536 15.315 1.00 98.12 99 LYS A O 1
ATOM 804 N N . TYR A 1 100 ? -11.054 0.171 17.026 1.00 98.00 100 TYR A N 1
ATOM 805 C CA . TYR A 1 100 ? -11.915 -0.286 18.101 1.00 98.00 100 TYR A CA 1
ATOM 806 C C . TYR A 1 100 ? -12.478 0.899 18.880 1.00 98.00 100 TYR A C 1
ATOM 808 O O . TYR A 1 100 ? -11.748 1.831 19.219 1.00 98.00 100 TYR A O 1
ATOM 816 N N . VAL A 1 101 ? -13.768 0.834 19.206 1.00 97.44 101 VAL A N 1
ATOM 817 C CA . VAL A 1 101 ? -14.458 1.780 20.092 1.00 97.44 101 VAL A CA 1
ATOM 818 C C . VAL A 1 101 ? -15.109 0.981 21.215 1.00 97.44 101 VAL A C 1
ATOM 820 O O . VAL A 1 101 ? -15.917 0.087 20.957 1.00 97.44 101 VAL A O 1
ATOM 823 N N . ASN A 1 102 ? -14.727 1.254 22.464 1.00 96.06 102 ASN A N 1
ATOM 824 C CA . ASN A 1 102 ? -15.155 0.507 23.654 1.00 96.06 102 ASN A CA 1
ATO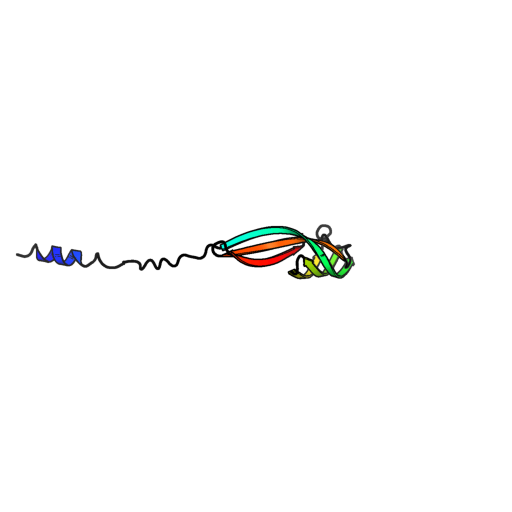M 825 C C . ASN A 1 102 ? -14.972 -1.016 23.495 1.00 96.06 102 ASN A C 1
ATOM 827 O O . ASN A 1 102 ? -15.867 -1.810 23.794 1.00 96.06 102 ASN A O 1
ATOM 831 N N . GLY A 1 103 ? -13.825 -1.422 22.941 1.00 94.75 103 GLY A N 1
ATOM 832 C CA . GLY A 1 103 ? -13.463 -2.825 22.713 1.00 94.75 103 GLY A CA 1
ATOM 833 C C . GLY A 1 103 ? -14.166 -3.513 21.536 1.00 94.75 103 GLY A C 1
ATOM 834 O O . GLY A 1 103 ? -13.885 -4.681 21.280 1.00 94.75 103 GLY A O 1
ATOM 835 N N . LYS A 1 104 ? -15.047 -2.825 20.799 1.00 97.31 104 LYS A N 1
ATOM 836 C CA . LYS A 1 104 ? -15.709 -3.368 19.602 1.00 97.31 104 LYS A CA 1
ATOM 837 C C . LYS A 1 104 ? -15.024 -2.879 18.336 1.00 97.31 104 LYS A C 1
ATOM 839 O O . LYS A 1 104 ? -14.789 -1.680 18.217 1.00 97.31 104 LYS A O 1
ATOM 844 N N . LEU A 1 105 ? -14.755 -3.788 17.401 1.00 97.38 105 LEU A N 1
ATOM 845 C CA . LEU A 1 105 ? -14.281 -3.437 16.064 1.00 97.38 105 LEU A CA 1
ATOM 846 C C . LEU A 1 105 ? -15.372 -2.636 15.344 1.00 97.38 105 LEU A C 1
ATOM 848 O O . LEU A 1 105 ? -16.513 -3.092 15.255 1.00 97.38 105 LEU A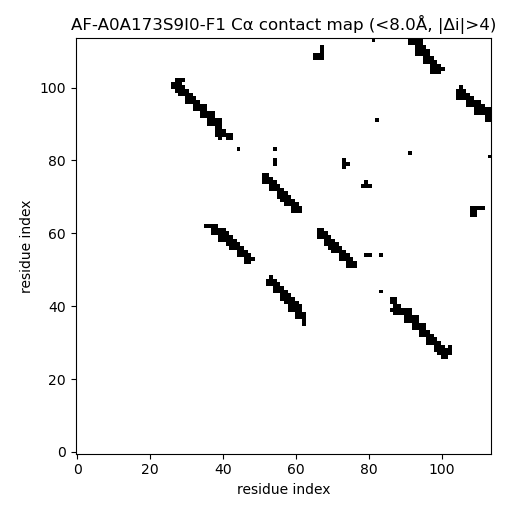 O 1
ATOM 852 N N . VAL A 1 106 ? -15.026 -1.441 14.876 1.00 97.88 106 VAL A N 1
ATOM 853 C CA . VAL A 1 106 ? -15.948 -0.553 14.150 1.00 97.88 106 VAL A CA 1
ATOM 854 C C . VAL A 1 106 ? -15.483 -0.245 12.736 1.00 97.88 106 VAL A C 1
ATOM 856 O O . VAL A 1 106 ? -16.303 0.167 11.924 1.00 97.88 106 VAL A O 1
ATOM 859 N N . ASP A 1 107 ? -14.193 -0.417 12.456 1.00 97.88 107 ASP A N 1
ATOM 860 C CA . ASP A 1 107 ? -13.616 -0.147 11.147 1.00 97.88 107 ASP A CA 1
ATOM 861 C C . ASP A 1 107 ? -12.386 -1.024 10.919 1.00 97.88 107 ASP A C 1
ATOM 863 O O . ASP A 1 107 ? -11.670 -1.350 11.873 1.00 97.88 107 ASP A O 1
ATOM 867 N N . ARG A 1 108 ? -12.155 -1.390 9.663 1.00 98.00 108 ARG A N 1
ATOM 868 C CA . ARG A 1 108 ? -10.984 -2.135 9.205 1.00 98.00 108 ARG A CA 1
ATOM 869 C C . ARG A 1 108 ? -10.696 -1.719 7.771 1.00 98.00 108 ARG A C 1
ATOM 871 O O . ARG A 1 108 ? -11.571 -1.829 6.916 1.00 98.00 108 ARG A O 1
ATOM 878 N N . TYR A 1 109 ? -9.483 -1.254 7.516 1.00 98.25 109 TYR A N 1
ATOM 879 C CA . TYR A 1 109 ? -9.071 -0.750 6.211 1.00 98.25 109 TYR A CA 1
ATOM 880 C C . TYR A 1 109 ? -7.569 -0.945 6.010 1.00 98.25 109 TYR A C 1
ATOM 882 O O . TYR A 1 109 ? -6.820 -1.115 6.967 1.00 98.25 109 TYR A O 1
ATOM 890 N N . ILE A 1 110 ? -7.131 -0.911 4.757 1.00 98.50 110 ILE A N 1
ATOM 891 C CA . ILE A 1 110 ? -5.711 -0.868 4.408 1.00 98.50 110 ILE A CA 1
ATOM 892 C C . ILE A 1 110 ? -5.248 0.592 4.526 1.00 98.50 110 ILE A C 1
ATOM 894 O O . ILE A 1 110 ? -5.847 1.469 3.900 1.00 98.50 110 ILE A O 1
ATOM 898 N N . SER A 1 111 ? -4.241 0.873 5.354 1.00 97.25 111 SER A N 1
ATOM 899 C CA . SER A 1 111 ? -3.704 2.225 5.584 1.00 97.25 111 SER A CA 1
ATOM 900 C C . SER A 1 111 ? -2.669 2.643 4.541 1.00 97.25 111 SER A C 1
ATOM 902 O O . SER A 1 111 ? -2.573 3.834 4.243 1.00 97.25 111 SER A O 1
ATOM 904 N N . GLY A 1 112 ? -1.930 1.691 3.971 1.00 97.12 112 GLY A N 1
ATOM 905 C CA . GLY A 1 112 ? -0.912 1.959 2.960 1.00 97.12 112 GLY A CA 1
ATOM 906 C C . GLY A 1 112 ? -0.167 0.707 2.511 1.00 97.12 112 GLY A C 1
ATOM 907 O O . GLY A 1 112 ? -0.402 -0.392 3.020 1.00 97.12 112 GLY A O 1
ATOM 908 N N . ILE A 1 113 ? 0.721 0.897 1.539 1.00 97.12 113 ILE A N 1
ATOM 909 C CA . ILE A 1 113 ? 1.681 -0.105 1.068 1.00 97.12 113 ILE A CA 1
ATOM 910 C C . ILE A 1 113 ? 3.024 0.161 1.765 1.00 97.12 113 ILE A C 1
ATOM 912 O O . ILE A 1 113 ? 3.418 1.320 1.898 1.00 97.12 113 ILE A O 1
ATOM 916 N N . GLU A 1 114 ? 3.704 -0.900 2.202 1.00 89.31 114 GLU A N 1
ATOM 917 C CA . GLU A 1 114 ? 5.002 -0.845 2.905 1.00 89.31 114 GLU A CA 1
ATOM 918 C C . GLU A 1 114 ? 6.222 -0.955 1.967 1.00 89.31 114 GLU A C 1
ATOM 920 O O . GLU A 1 114 ? 6.161 -1.658 0.922 1.00 89.31 114 GLU A O 1
#

pLDDT: mean 86.99, std 19.2, range [41.34, 98.75]

Foldseek 3Di:
DPPPVVVVVVVVVPPPDPPPPPPPVPWDKDKDKDKDKWFWQDKDWDWDDDPWIKIWMWTWTDDPNAIDIDTDMDTHPPTQDPCRVPDGGGIFIWMWMFM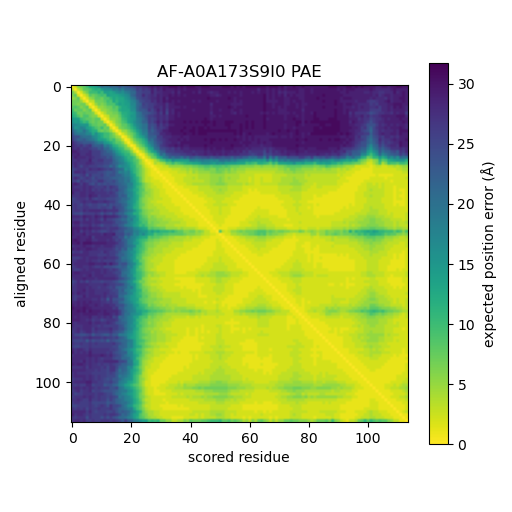DINNDTDDIHTPGTD

Secondary structure (DSSP, 8-state):
--SSHHHHHTSGGGS-------------EEEEEEEEEEEEEEEEEEEEESSSEEEEEEEEEEETTEEEEEEEEEESTT---TTTT--TT-EEEEEEEEEEETTEEEEEEEEEE-

Solvent-accessible surface area (backbone atoms only — not comparable to full-atom values): 7027 Å² total; per-residue (Å²): 143,77,75,67,68,64,61,63,67,65,62,68,78,76,77,79,74,80,72,80,74,73,78,68,77,73,78,49,75,48,76,51,77,46,80,43,79,22,35,25,75,38,66,51,79,48,76,54,78,84,90,51,47,35,41,37,37,39,41,29,36,39,46,97,92,41,73,40,76,50,76,54,73,37,61,38,91,88,44,71,59,85,62,72,88,61,55,65,71,39,76,44,48,26,37,37,39,35,36,25,51,68,86,37,82,78,48,74,46,60,76,47,76,99

Radius of gyration: 29.58 Å; Cα contacts (8 Å, |Δi|>4): 195; chains: 1; bounding box: 45×53×86 Å

Sequence (114 aa):
MKKIICLILLCICLTGCADSNSTETRDEIRYSYENADAVITYIDMRKWFAYVPRWQWEIKVEYDGLTYEEDDYASGMMNEPSFADSQKGDSVTVEVTEKYVNGKLVDRYISGIE